Protein AF-A0A1F8N9A3-F1 (afdb_monomer)

Structure (mmCIF, N/CA/C/O backbone):
data_AF-A0A1F8N9A3-F1
#
_entry.id   AF-A0A1F8N9A3-F1
#
loop_
_atom_site.group_PDB
_atom_site.id
_atom_site.type_symbol
_atom_site.label_atom_id
_atom_site.label_alt_id
_atom_site.label_comp_id
_atom_site.label_asym_id
_atom_site.label_entity_id
_atom_site.label_seq_id
_atom_site.pdbx_PDB_ins_code
_atom_site.Cartn_x
_atom_site.Cartn_y
_atom_site.Cartn_z
_atom_site.occupancy
_atom_site.B_iso_or_equiv
_atom_site.auth_seq_id
_atom_site.auth_comp_id
_atom_site.auth_asym_id
_atom_site.auth_atom_id
_atom_site.pdbx_PDB_model_num
ATOM 1 N N . MET A 1 1 ? -10.361 -16.727 -16.157 1.00 38.81 1 MET A N 1
ATOM 2 C CA . MET A 1 1 ? -10.979 -16.848 -14.820 1.00 38.81 1 MET A CA 1
ATOM 3 C C . MET A 1 1 ? -11.728 -15.559 -14.524 1.00 38.81 1 MET A C 1
ATOM 5 O O . MET A 1 1 ? -11.133 -14.505 -14.746 1.00 38.81 1 MET A O 1
ATOM 9 N N . PRO A 1 2 ? -12.999 -15.591 -14.090 1.00 47.75 2 PRO A N 1
ATOM 10 C CA . PRO A 1 2 ? -13.640 -14.402 -13.538 1.00 47.75 2 PRO A CA 1
ATOM 11 C C . PRO A 1 2 ? -12.800 -13.942 -12.344 1.00 47.75 2 PRO A C 1
ATOM 13 O O . PRO A 1 2 ? -12.408 -14.774 -11.529 1.00 47.75 2 PRO A O 1
ATOM 16 N N . ARG A 1 3 ? -12.477 -12.648 -12.254 1.00 58.22 3 ARG A N 1
ATOM 17 C CA . ARG A 1 3 ? -11.903 -12.106 -11.019 1.00 58.22 3 ARG A CA 1
ATOM 18 C C . ARG A 1 3 ? -12.956 -12.314 -9.937 1.00 58.22 3 ARG A C 1
ATOM 20 O O . ARG A 1 3 ? -14.047 -11.753 -10.055 1.00 58.22 3 ARG A O 1
ATOM 27 N N . GLU A 1 4 ? -12.665 -13.145 -8.937 1.00 64.88 4 GLU A N 1
ATOM 28 C CA . GLU A 1 4 ? -13.441 -13.130 -7.699 1.00 64.88 4 GLU A CA 1
ATOM 29 C C . GLU A 1 4 ? -13.569 -11.672 -7.259 1.00 64.88 4 GLU A C 1
ATOM 31 O O . GLU A 1 4 ? -12.598 -10.909 -7.297 1.00 64.88 4 GLU A O 1
ATOM 36 N N . LYS A 1 5 ? -14.796 -11.249 -6.948 1.00 75.00 5 LYS A N 1
ATOM 37 C CA . LYS A 1 5 ? -15.038 -9.879 -6.507 1.00 75.00 5 LYS A CA 1
ATOM 38 C C . LYS A 1 5 ? -14.288 -9.686 -5.197 1.00 75.00 5 LYS A C 1
ATOM 40 O O . LYS A 1 5 ? -14.653 -10.277 -4.186 1.00 75.00 5 LYS A O 1
ATOM 45 N N . PHE A 1 6 ? -13.246 -8.865 -5.233 1.00 79.12 6 PHE A N 1
ATOM 46 C CA . PHE A 1 6 ? -12.525 -8.475 -4.035 1.00 79.12 6 PHE A CA 1
ATOM 47 C C . PHE A 1 6 ? -13.498 -7.779 -3.062 1.00 79.12 6 PHE A C 1
ATOM 49 O O . PHE A 1 6 ? -14.225 -6.872 -3.488 1.00 79.12 6 PHE A O 1
ATOM 56 N N . PRO A 1 7 ? -13.555 -8.188 -1.782 1.00 83.44 7 PRO A N 1
ATOM 57 C CA . PRO A 1 7 ? -14.509 -7.649 -0.819 1.00 83.44 7 PRO A CA 1
ATOM 58 C C . PRO A 1 7 ? -14.044 -6.271 -0.334 1.00 83.44 7 PRO A C 1
ATOM 60 O O . PRO A 1 7 ? -13.443 -6.127 0.729 1.00 83.44 7 PRO A O 1
ATOM 63 N N . ALA A 1 8 ? -14.294 -5.235 -1.137 1.00 84.12 8 ALA A N 1
ATOM 64 C CA . ALA A 1 8 ? -13.850 -3.864 -0.869 1.00 84.12 8 ALA A CA 1
ATOM 65 C C . ALA A 1 8 ? -14.357 -3.304 0.476 1.00 84.12 8 ALA A C 1
ATOM 67 O O . ALA A 1 8 ? -13.765 -2.386 1.037 1.00 84.12 8 ALA A O 1
ATOM 68 N N . ASP A 1 9 ? -15.419 -3.877 1.040 1.00 87.31 9 ASP A N 1
ATOM 69 C CA . ASP A 1 9 ? -15.954 -3.514 2.349 1.00 87.31 9 ASP A CA 1
ATOM 70 C C . ASP A 1 9 ? -15.067 -3.963 3.527 1.00 87.31 9 ASP A C 1
ATOM 72 O O . ASP A 1 9 ? -15.273 -3.500 4.650 1.00 87.31 9 ASP A O 1
ATOM 76 N N . THR A 1 10 ? -14.054 -4.797 3.265 1.00 89.56 10 THR A N 1
ATOM 77 C CA . THR A 1 10 ? -12.975 -5.160 4.206 1.00 89.56 10 THR A CA 1
ATOM 78 C C . THR A 1 10 ? -11.798 -4.180 4.193 1.00 89.56 10 THR A C 1
ATOM 80 O O . THR A 1 10 ? -10.947 -4.230 5.081 1.00 89.56 10 THR A O 1
ATOM 83 N N . LEU A 1 11 ? -11.740 -3.259 3.220 1.00 90.31 11 LEU A N 1
ATOM 84 C CA . LEU A 1 11 ? -10.662 -2.270 3.123 1.00 90.31 11 LEU A CA 1
ATOM 85 C C . LEU A 1 11 ? -10.651 -1.224 4.235 1.00 90.31 11 LEU A C 1
ATOM 87 O O . LEU A 1 11 ? -9.552 -0.831 4.614 1.00 90.31 11 LEU A O 1
ATOM 91 N N . PRO A 1 12 ? -11.784 -0.729 4.771 1.00 95.19 12 PRO A N 1
ATOM 92 C CA . PRO A 1 12 ? -11.736 0.259 5.839 1.00 95.19 12 PRO A CA 1
ATOM 93 C C . PRO A 1 12 ? -10.863 -0.220 7.013 1.00 95.19 12 PRO A C 1
ATOM 95 O O . PRO A 1 12 ? -10.932 -1.390 7.393 1.00 95.19 12 PRO A O 1
ATOM 98 N N . PRO A 1 13 ? -10.093 0.665 7.670 1.00 95.56 13 PRO A N 1
ATOM 99 C CA . PRO A 1 13 ? -9.094 0.270 8.669 1.00 95.56 13 PRO A CA 1
ATOM 100 C C . PRO A 1 13 ? -9.684 -0.430 9.902 1.00 95.56 13 PRO A C 1
ATOM 102 O O . PRO A 1 13 ? -8.960 -1.078 10.644 1.00 95.56 13 PRO A O 1
ATOM 105 N N . GLY A 1 14 ? -10.990 -0.304 10.150 1.00 95.62 14 GLY A N 1
ATOM 106 C CA . GLY A 1 14 ? -11.692 -1.026 11.217 1.00 95.62 14 GLY A CA 1
ATOM 107 C C . GLY A 1 14 ? -12.243 -2.398 10.813 1.00 95.62 14 GLY A C 1
ATOM 108 O O . GLY A 1 14 ? -12.781 -3.087 11.669 1.00 95.62 14 GLY A O 1
ATOM 109 N N . ARG A 1 15 ? -12.147 -2.775 9.533 1.00 95.56 15 ARG A N 1
ATOM 110 C CA . ARG A 1 15 ? -12.749 -3.986 8.943 1.00 95.56 15 ARG A CA 1
ATOM 111 C C . ARG A 1 15 ? -11.724 -4.913 8.288 1.00 95.56 15 ARG A C 1
ATOM 113 O O . ARG A 1 15 ? -12.091 -5.875 7.626 1.00 95.56 15 ARG A O 1
ATOM 120 N N . THR A 1 16 ? -10.437 -4.620 8.468 1.00 95.00 16 THR A N 1
ATOM 121 C CA . THR A 1 16 ? -9.376 -5.526 8.024 1.00 95.00 16 THR A CA 1
ATOM 122 C C . THR A 1 16 ? -9.287 -6.733 8.965 1.00 95.00 16 THR A C 1
ATOM 124 O O . THR A 1 16 ? -9.559 -6.581 10.160 1.00 95.00 16 THR A O 1
ATOM 127 N N . PRO A 1 17 ? -8.796 -7.898 8.501 1.00 94.19 17 PRO A N 1
ATOM 128 C CA . PRO A 1 17 ? -8.609 -9.067 9.367 1.00 94.19 17 PRO A CA 1
ATOM 129 C C . PRO A 1 17 ? -7.754 -8.781 10.613 1.00 94.19 17 PRO A C 1
ATOM 131 O O . PRO A 1 17 ? -7.998 -9.320 11.691 1.00 94.19 17 PRO A O 1
ATOM 134 N N . LEU A 1 18 ? -6.763 -7.888 10.496 1.00 95.56 18 LEU A N 1
ATOM 135 C CA . LEU A 1 18 ? -5.951 -7.465 11.637 1.00 95.56 18 LEU A CA 1
ATOM 136 C C . LEU A 1 18 ? -6.765 -6.636 12.641 1.00 95.56 18 LEU A C 1
ATOM 138 O O . LEU A 1 18 ? -6.654 -6.856 13.843 1.00 95.56 18 LEU A O 1
ATOM 142 N N . ALA A 1 19 ? -7.577 -5.689 12.169 1.00 96.56 19 ALA A N 1
ATOM 143 C CA . ALA A 1 19 ? -8.432 -4.872 13.027 1.00 96.56 19 ALA A CA 1
ATOM 144 C C . ALA A 1 19 ? -9.467 -5.720 13.779 1.00 96.56 19 ALA A C 1
ATOM 146 O O . ALA A 1 19 ? -9.652 -5.535 14.984 1.00 96.56 19 ALA A O 1
ATOM 147 N N . GLU A 1 20 ? -10.078 -6.683 13.087 1.00 96.06 20 GLU A N 1
ATOM 148 C CA . GLU A 1 20 ? -11.003 -7.654 13.676 1.00 96.06 20 GLU A CA 1
ATOM 149 C C . GLU A 1 20 ? -10.313 -8.487 14.759 1.00 96.06 20 GLU A C 1
ATOM 151 O O . GLU A 1 20 ? -10.819 -8.588 15.877 1.00 96.06 20 GLU A O 1
ATOM 156 N N . ALA A 1 21 ? -9.111 -9.004 14.481 1.00 95.88 21 ALA A N 1
ATOM 157 C CA . ALA A 1 21 ? -8.333 -9.762 15.455 1.00 95.88 21 ALA A CA 1
ATOM 158 C C . ALA A 1 21 ? -7.954 -8.922 16.688 1.00 95.88 21 ALA A C 1
ATOM 160 O O . ALA A 1 21 ? -8.054 -9.403 17.818 1.00 95.88 21 ALA A O 1
ATOM 161 N N . LEU A 1 22 ? -7.551 -7.659 16.506 1.00 95.75 22 LEU A N 1
ATOM 162 C CA . LEU A 1 22 ? -7.261 -6.750 17.621 1.00 95.75 22 LEU A CA 1
ATOM 163 C C . LEU A 1 22 ? -8.513 -6.503 18.475 1.00 95.75 22 LEU A C 1
ATOM 165 O O . LEU A 1 22 ? -8.448 -6.614 19.701 1.00 95.75 22 LEU A O 1
ATOM 169 N N . GLY A 1 23 ? -9.655 -6.238 17.835 1.00 94.88 23 GLY A N 1
ATOM 170 C CA . GLY A 1 23 ? -10.940 -6.042 18.506 1.00 94.88 23 GLY A CA 1
ATOM 171 C C . GLY A 1 23 ? -11.393 -7.274 19.292 1.00 94.88 23 GLY A C 1
ATOM 172 O O . GLY A 1 23 ? -11.747 -7.151 20.465 1.00 94.88 23 GLY A O 1
ATOM 173 N N . ALA A 1 24 ? -11.290 -8.465 18.697 1.00 96.19 24 ALA A N 1
ATOM 174 C CA . ALA A 1 24 ? -11.625 -9.737 19.342 1.00 96.19 24 ALA A CA 1
ATOM 175 C C . ALA A 1 24 ? -10.777 -10.023 20.596 1.00 96.19 24 ALA A C 1
ATOM 177 O O . ALA A 1 24 ? -11.224 -10.726 21.499 1.00 96.19 24 ALA A O 1
ATOM 178 N N . ASN A 1 25 ? -9.575 -9.444 20.682 1.00 94.81 25 ASN A N 1
ATOM 179 C CA . ASN A 1 25 ? -8.679 -9.559 21.835 1.00 94.81 25 ASN A CA 1
ATOM 180 C C . ASN A 1 25 ? -8.769 -8.359 22.801 1.00 94.81 25 ASN A C 1
ATOM 182 O O . ASN A 1 25 ? -7.920 -8.206 23.680 1.00 94.81 25 ASN A O 1
ATOM 186 N N . GLY A 1 26 ? -9.767 -7.482 22.643 1.00 94.62 26 GLY A N 1
ATOM 187 C CA . GLY A 1 26 ? -9.954 -6.309 23.502 1.00 94.62 26 GLY A CA 1
ATOM 188 C C . GLY A 1 26 ? -8.853 -5.251 23.363 1.00 94.62 26 GLY A C 1
ATOM 189 O O . GLY A 1 26 ? -8.666 -4.425 24.258 1.00 94.62 26 GLY A O 1
ATOM 190 N N . LEU A 1 27 ? -8.099 -5.267 22.260 1.00 95.50 27 LEU A N 1
ATOM 191 C CA . LEU A 1 27 ? -6.999 -4.341 22.014 1.00 95.50 27 LEU A CA 1
ATOM 192 C C . LEU A 1 27 ? -7.505 -3.112 21.258 1.00 95.50 27 LEU A C 1
ATOM 194 O O . LEU A 1 27 ? -7.812 -3.165 20.069 1.00 95.50 27 LEU A O 1
ATOM 198 N N . ALA A 1 28 ? -7.522 -1.963 21.933 1.00 95.38 28 ALA A N 1
ATOM 199 C CA . ALA A 1 28 ? -7.756 -0.686 21.268 1.00 95.38 28 ALA A CA 1
ATOM 200 C C . ALA A 1 28 ? -6.569 -0.327 20.359 1.00 95.38 28 ALA A C 1
ATOM 202 O O . ALA A 1 28 ? -5.408 -0.504 20.739 1.00 95.38 28 ALA A O 1
ATOM 203 N N . PHE A 1 29 ? -6.834 0.251 19.188 1.00 96.88 29 PHE A N 1
ATOM 204 C CA . PHE A 1 29 ? -5.789 0.636 18.241 1.00 96.88 29 PHE A CA 1
ATOM 205 C C . PHE A 1 29 ? -6.031 2.010 17.608 1.00 96.88 29 PHE A C 1
ATOM 207 O O . PHE A 1 29 ? -7.116 2.583 17.678 1.00 96.88 29 PHE A O 1
ATOM 214 N N . ARG A 1 30 ? -4.971 2.563 17.010 1.00 97.56 30 ARG A N 1
ATOM 215 C CA . ARG A 1 30 ? -5.025 3.702 16.082 1.00 97.56 30 ARG A CA 1
ATOM 216 C C . ARG A 1 30 ? -4.372 3.309 14.766 1.00 97.56 30 ARG A C 1
ATOM 218 O O . ARG A 1 30 ? -3.467 2.473 14.775 1.00 97.56 30 ARG A O 1
ATOM 225 N N . THR A 1 31 ? -4.788 3.948 13.680 1.00 98.19 31 THR A N 1
ATOM 226 C CA . THR A 1 31 ? -4.254 3.701 12.340 1.00 98.19 31 THR A CA 1
ATOM 227 C C . THR A 1 31 ? -3.716 4.969 11.694 1.00 98.19 31 THR A C 1
ATOM 229 O O . THR A 1 31 ? -4.195 6.071 11.963 1.00 98.19 31 THR A O 1
ATOM 232 N N . TRP A 1 32 ? -2.741 4.793 10.807 1.00 98.38 32 TRP A N 1
ATOM 233 C CA . TRP A 1 32 ? -2.341 5.796 9.824 1.00 98.38 32 TRP A CA 1
ATOM 234 C C . TRP A 1 32 ? -2.505 5.199 8.437 1.00 98.38 32 TRP A C 1
ATOM 236 O O . TRP A 1 32 ? -2.039 4.085 8.193 1.00 98.38 32 TRP A O 1
ATOM 246 N N . ASP A 1 33 ? -3.159 5.943 7.551 1.00 98.06 33 ASP A N 1
ATOM 247 C CA . ASP A 1 33 ? -3.277 5.583 6.144 1.00 98.06 33 ASP A CA 1
ATOM 248 C C . ASP A 1 33 ? -1.981 5.945 5.410 1.00 98.06 33 ASP A C 1
ATOM 250 O O . ASP A 1 33 ? -1.510 7.085 5.448 1.00 98.06 33 ASP A O 1
ATOM 254 N N . LEU A 1 34 ? -1.371 4.940 4.793 1.00 98.25 34 LEU A N 1
ATOM 255 C CA . LEU A 1 34 ? -0.147 5.038 4.009 1.00 98.25 34 LEU A CA 1
ATOM 256 C C . LEU A 1 34 ? -0.391 4.686 2.538 1.00 98.25 34 LEU A C 1
ATOM 258 O O . LEU A 1 34 ? 0.575 4.612 1.785 1.00 98.25 34 LEU A O 1
ATOM 262 N N . THR A 1 35 ? -1.644 4.506 2.113 1.00 97.75 35 THR A N 1
ATOM 263 C CA . THR A 1 35 ? -2.016 4.054 0.763 1.00 97.75 35 THR A CA 1
ATOM 264 C C . THR A 1 35 ? -1.427 4.958 -0.315 1.00 97.75 35 THR A C 1
ATOM 266 O O . THR A 1 35 ? -0.772 4.475 -1.234 1.00 97.75 35 THR A O 1
ATOM 269 N N . THR A 1 36 ? -1.535 6.282 -0.157 1.00 98.12 36 THR A N 1
ATOM 270 C CA . THR A 1 36 ? -0.921 7.238 -1.093 1.00 98.12 36 THR A CA 1
ATOM 271 C C . THR A 1 36 ? 0.601 7.104 -1.146 1.00 98.12 36 THR A C 1
ATOM 273 O O . THR A 1 36 ? 1.191 7.200 -2.216 1.00 98.12 36 THR A O 1
A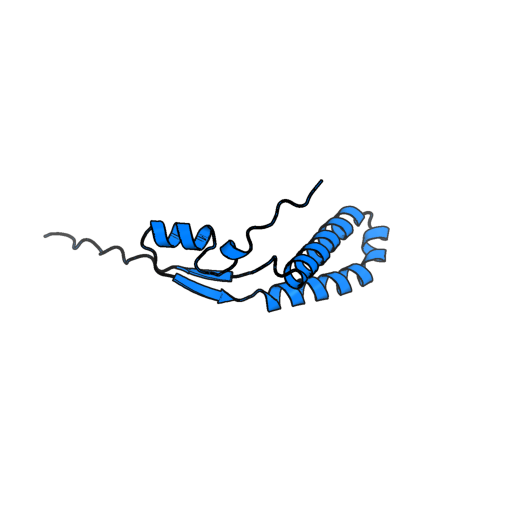TOM 276 N N . ARG A 1 37 ? 1.266 6.871 -0.006 1.00 98.25 37 ARG A N 1
ATOM 277 C CA . ARG A 1 37 ? 2.731 6.707 0.024 1.00 98.25 37 ARG A CA 1
ATOM 278 C C . ARG A 1 37 ? 3.162 5.405 -0.644 1.00 98.25 37 ARG A C 1
ATOM 280 O O . ARG A 1 37 ? 4.169 5.400 -1.343 1.00 98.25 37 ARG A O 1
ATOM 287 N N . ASP A 1 38 ? 2.397 4.337 -0.449 1.00 97.88 38 ASP A N 1
ATOM 288 C CA . ASP A 1 38 ? 2.631 3.035 -1.075 1.00 97.88 38 ASP A CA 1
ATOM 289 C C . ASP A 1 38 ? 2.467 3.123 -2.602 1.00 97.88 38 ASP A C 1
ATOM 291 O O . ASP A 1 38 ? 3.325 2.664 -3.355 1.00 97.88 38 ASP A O 1
ATOM 295 N N . TYR A 1 39 ? 1.436 3.839 -3.064 1.00 98.38 39 TYR A N 1
ATOM 296 C CA . TYR A 1 39 ? 1.232 4.147 -4.479 1.00 98.38 39 TYR A CA 1
ATOM 297 C C . TYR A 1 39 ? 2.400 4.931 -5.086 1.00 98.38 39 TYR A C 1
ATOM 299 O O . TYR A 1 39 ? 2.936 4.544 -6.123 1.00 98.38 39 TYR A O 1
ATOM 307 N N . LEU A 1 40 ? 2.837 6.012 -4.431 1.00 98.44 40 LEU A N 1
ATOM 308 C CA . LEU A 1 40 ? 3.968 6.814 -4.906 1.00 98.44 40 LEU A CA 1
ATOM 309 C C . LEU A 1 40 ? 5.268 6.000 -4.951 1.00 98.44 40 LEU A C 1
ATOM 311 O O . LEU A 1 40 ? 6.053 6.146 -5.887 1.00 98.44 40 LEU A O 1
ATOM 315 N N . LEU A 1 41 ? 5.485 5.112 -3.976 1.00 98.19 41 LEU A N 1
ATOM 316 C CA . LEU A 1 41 ? 6.629 4.203 -3.976 1.00 98.19 41 LEU A CA 1
ATOM 317 C C . LEU A 1 41 ? 6.574 3.222 -5.155 1.00 98.19 41 LEU A C 1
ATOM 319 O O . LEU A 1 41 ? 7.599 2.996 -5.798 1.00 98.19 41 LEU A O 1
ATOM 323 N N . ALA A 1 42 ? 5.401 2.663 -5.461 1.00 98.25 42 ALA A N 1
ATOM 324 C CA . ALA A 1 42 ? 5.209 1.775 -6.606 1.00 98.25 42 ALA A CA 1
ATOM 325 C C . ALA A 1 42 ? 5.465 2.497 -7.940 1.00 98.25 42 ALA A C 1
ATOM 327 O O . ALA A 1 42 ? 6.216 1.992 -8.777 1.00 98.25 42 ALA A O 1
ATOM 328 N N . GLN A 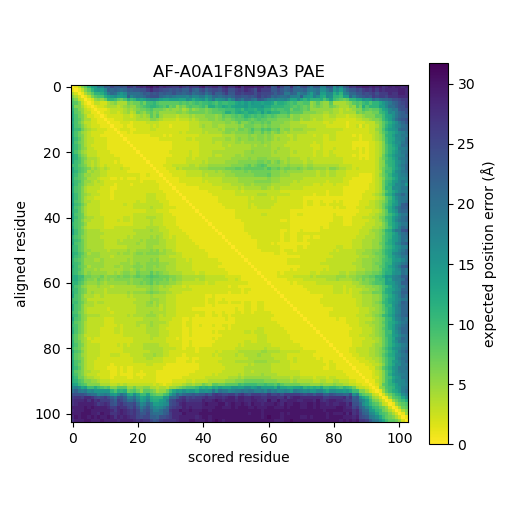1 43 ? 4.946 3.720 -8.096 1.00 98.44 43 GLN A N 1
ATOM 329 C CA . GLN A 1 43 ? 5.208 4.561 -9.269 1.00 98.44 43 GLN A CA 1
ATOM 330 C C . GLN A 1 43 ? 6.706 4.837 -9.437 1.00 98.44 43 GLN A C 1
ATOM 332 O O . GLN A 1 43 ? 7.267 4.595 -10.507 1.00 98.44 43 GLN A O 1
ATOM 337 N N . ARG A 1 44 ? 7.389 5.244 -8.359 1.00 98.38 44 ARG A N 1
ATOM 338 C CA . ARG A 1 44 ? 8.827 5.524 -8.411 1.00 98.38 44 ARG A CA 1
ATOM 339 C C . ARG A 1 44 ? 9.658 4.274 -8.699 1.00 98.38 44 ARG A C 1
ATOM 341 O O . ARG A 1 44 ? 10.640 4.341 -9.434 1.00 98.38 44 ARG A O 1
ATOM 348 N N . ARG A 1 45 ? 9.266 3.123 -8.147 1.00 98.00 45 ARG A N 1
ATOM 349 C CA . ARG A 1 45 ? 9.917 1.836 -8.425 1.00 98.00 45 ARG A CA 1
ATOM 350 C C . ARG A 1 45 ? 9.800 1.469 -9.903 1.00 98.00 45 ARG A C 1
ATOM 352 O O . ARG A 1 45 ? 10.793 1.048 -10.483 1.00 98.00 45 ARG A O 1
ATOM 359 N N . ARG A 1 46 ? 8.625 1.659 -10.511 1.00 97.94 46 ARG A N 1
ATOM 360 C CA . ARG A 1 46 ? 8.400 1.411 -11.942 1.00 97.94 46 ARG A CA 1
ATOM 361 C C . ARG A 1 46 ? 9.347 2.236 -12.816 1.00 97.94 46 ARG A C 1
ATOM 363 O O . ARG A 1 46 ? 9.961 1.679 -13.720 1.00 97.94 46 ARG A O 1
ATOM 370 N N . GLU A 1 47 ? 9.485 3.528 -12.526 1.00 98.12 47 GLU A N 1
ATOM 371 C CA . GLU A 1 47 ? 10.401 4.424 -13.248 1.00 98.12 47 GLU A CA 1
ATOM 372 C C . GLU A 1 47 ? 11.854 3.941 -13.157 1.00 98.12 47 GLU A C 1
ATOM 374 O O . GLU A 1 47 ? 12.502 3.737 -14.180 1.00 98.12 47 GLU A O 1
ATOM 379 N N . ILE A 1 48 ? 12.338 3.690 -11.936 1.00 98.12 48 ILE A N 1
ATOM 380 C CA . ILE A 1 48 ? 13.727 3.273 -11.693 1.00 98.12 48 ILE A CA 1
ATOM 381 C C . ILE A 1 48 ? 14.016 1.910 -12.329 1.00 98.12 48 ILE A C 1
ATOM 383 O O . ILE A 1 48 ? 15.056 1.723 -12.951 1.00 98.12 48 ILE A O 1
ATOM 387 N N . LEU A 1 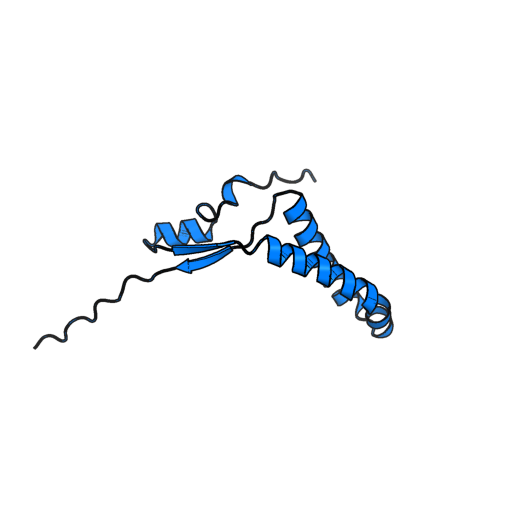49 ? 13.104 0.942 -12.204 1.00 98.12 49 LEU A N 1
ATOM 388 C CA . LEU A 1 49 ? 13.296 -0.375 -12.811 1.00 98.12 49 LEU A CA 1
ATOM 389 C C . LEU A 1 49 ? 13.368 -0.281 -14.334 1.00 98.12 49 LEU A C 1
ATOM 391 O O . LEU A 1 49 ? 14.200 -0.954 -14.933 1.00 98.12 49 LEU A O 1
ATOM 395 N N . ALA A 1 50 ? 12.524 0.543 -14.963 1.00 97.81 50 ALA A N 1
ATOM 396 C CA . ALA A 1 50 ? 12.563 0.738 -16.409 1.00 97.81 50 ALA A CA 1
ATOM 397 C C . ALA A 1 50 ? 13.919 1.295 -16.875 1.00 97.81 50 ALA A C 1
ATOM 399 O O . ALA A 1 50 ? 14.455 0.810 -17.869 1.00 97.81 50 ALA A O 1
ATOM 400 N N . GLU A 1 51 ? 14.491 2.245 -16.130 1.00 98.38 51 GLU A N 1
ATOM 401 C CA . GLU A 1 51 ? 15.827 2.795 -16.388 1.00 98.38 51 GLU A CA 1
ATOM 402 C C . GLU A 1 51 ? 16.936 1.743 -16.217 1.00 98.38 51 GLU A C 1
ATOM 404 O O . GLU A 1 51 ? 17.842 1.651 -17.041 1.00 98.38 51 GLU A O 1
ATOM 409 N N . LEU A 1 52 ? 16.840 0.903 -15.182 1.00 98.12 52 LEU A N 1
ATOM 410 C CA . LEU A 1 52 ? 17.846 -0.115 -14.860 1.00 98.12 52 LEU A CA 1
ATOM 411 C C . LEU A 1 52 ? 17.712 -1.413 -15.667 1.00 98.12 52 LEU A C 1
ATOM 413 O O . LEU A 1 52 ? 18.580 -2.280 -15.560 1.00 98.12 52 LEU A O 1
ATOM 417 N N . LYS A 1 53 ? 16.662 -1.573 -16.484 1.00 98.38 53 LYS A N 1
ATOM 418 C CA . LYS A 1 53 ? 16.414 -2.803 -17.254 1.00 98.38 53 LYS A CA 1
ATOM 419 C C . LYS A 1 53 ? 17.648 -3.297 -18.036 1.00 98.38 53 LYS A C 1
ATOM 421 O O . LYS A 1 53 ? 17.928 -4.490 -17.942 1.00 98.38 53 LYS A O 1
ATOM 426 N N . PRO A 1 54 ? 18.428 -2.444 -18.736 1.00 98.50 54 PRO A N 1
ATOM 427 C CA . PRO A 1 54 ? 19.615 -2.908 -19.457 1.00 98.50 54 PRO A CA 1
ATOM 428 C C . PRO A 1 54 ? 20.687 -3.525 -18.545 1.00 98.50 54 PRO A C 1
ATOM 430 O O . PRO A 1 54 ? 21.378 -4.448 -18.961 1.00 98.50 54 PRO A O 1
ATOM 433 N N . GLN A 1 55 ? 20.818 -3.048 -17.301 1.00 98.38 55 GLN A N 1
ATOM 434 C CA . GLN A 1 55 ? 21.770 -3.603 -16.329 1.00 98.38 55 GLN A CA 1
ATOM 435 C C . GLN A 1 55 ? 21.309 -4.981 -15.844 1.00 98.38 55 GLN A C 1
ATOM 437 O O . GLN A 1 55 ? 22.098 -5.921 -15.830 1.00 98.38 55 GLN A O 1
ATOM 442 N N . PHE A 1 56 ? 20.012 -5.136 -15.548 1.00 98.31 56 PHE A N 1
ATOM 443 C CA . PHE A 1 56 ? 19.440 -6.446 -15.219 1.00 98.31 56 PHE A CA 1
ATOM 444 C C . PHE A 1 56 ? 19.622 -7.460 -16.353 1.00 98.31 56 PHE A C 1
ATOM 446 O O . PHE A 1 56 ? 19.899 -8.628 -16.087 1.00 98.31 56 PHE A O 1
ATOM 453 N N . GLU A 1 57 ? 19.485 -7.029 -17.607 1.00 98.38 57 GLU A N 1
ATOM 454 C CA . GLU A 1 57 ? 19.700 -7.887 -18.773 1.00 98.38 57 GLU A CA 1
ATOM 455 C C . GLU A 1 57 ? 21.174 -8.289 -18.922 1.00 98.38 57 GLU A C 1
ATOM 457 O O . GLU A 1 57 ? 21.470 -9.474 -19.067 1.00 98.38 57 GLU A O 1
ATOM 462 N N . ALA A 1 58 ? 22.100 -7.332 -18.796 1.00 98.56 58 ALA A N 1
ATOM 463 C CA . ALA A 1 58 ? 23.540 -7.581 -18.882 1.00 98.56 58 ALA A CA 1
ATOM 464 C C . ALA A 1 58 ? 24.059 -8.532 -17.788 1.00 98.56 58 ALA A C 1
ATOM 466 O O . ALA A 1 58 ? 24.974 -9.316 -18.034 1.00 98.56 58 ALA A O 1
ATOM 467 N N . GLU A 1 59 ? 23.464 -8.485 -16.595 1.00 98.25 59 GLU A N 1
ATOM 468 C CA . GLU A 1 59 ? 23.834 -9.336 -15.459 1.00 98.25 59 GLU A CA 1
ATOM 469 C C . GLU A 1 59 ? 23.065 -10.670 -15.414 1.00 98.25 59 GLU A C 1
ATOM 471 O O . GLU A 1 59 ? 23.305 -11.495 -14.533 1.00 98.25 59 GLU A O 1
ATOM 476 N N . GLY A 1 60 ? 22.132 -10.913 -16.345 1.00 98.12 60 GLY A N 1
ATOM 477 C CA . GLY A 1 60 ? 21.300 -12.123 -16.340 1.00 98.12 60 GLY A CA 1
ATOM 478 C C . GLY A 1 60 ? 20.297 -12.180 -15.176 1.00 98.12 60 GLY A C 1
ATOM 479 O O . GLY A 1 60 ? 19.860 -13.258 -14.776 1.00 98.12 60 GLY A O 1
ATOM 480 N N . LEU A 1 61 ? 19.911 -11.025 -14.628 1.00 98.44 61 LEU A N 1
ATOM 481 C CA . LEU A 1 61 ? 19.046 -10.861 -13.454 1.00 98.44 61 LEU A CA 1
ATOM 482 C C . LEU A 1 61 ? 17.600 -10.479 -13.815 1.00 98.44 61 LEU A C 1
ATOM 484 O O . LEU A 1 61 ? 16.876 -9.897 -13.003 1.00 98.44 61 LEU A O 1
ATOM 488 N N . MET A 1 62 ? 17.146 -10.815 -15.025 1.00 98.44 62 MET A N 1
ATOM 489 C CA . MET A 1 62 ? 15.814 -10.433 -15.512 1.00 98.44 62 MET A CA 1
ATOM 490 C C . MET A 1 62 ? 14.665 -10.941 -14.636 1.00 98.44 62 MET A C 1
ATOM 492 O O . MET A 1 62 ? 13.661 -10.248 -14.506 1.00 98.44 62 MET A O 1
ATOM 496 N N . PHE A 1 63 ? 14.835 -12.069 -13.943 1.00 98.12 63 PHE A N 1
ATOM 497 C CA . PHE A 1 63 ? 13.835 -12.559 -12.991 1.00 98.12 63 PHE A CA 1
ATOM 498 C C . PHE A 1 63 ? 13.585 -11.570 -11.834 1.00 98.12 63 PHE A C 1
ATOM 500 O O . PHE A 1 63 ? 12.447 -11.413 -11.400 1.00 98.12 63 PHE A O 1
ATOM 507 N N . ILE A 1 64 ? 14.619 -10.859 -11.355 1.00 97.88 64 ILE A N 1
ATOM 508 C CA . ILE A 1 64 ? 14.475 -9.829 -10.311 1.00 97.88 64 ILE A CA 1
ATOM 509 C C . ILE A 1 64 ? 13.721 -8.630 -10.876 1.00 97.88 64 ILE A C 1
ATOM 511 O O . ILE A 1 64 ? 12.822 -8.103 -10.220 1.00 97.88 64 ILE A O 1
ATOM 515 N N . TYR A 1 65 ? 14.084 -8.2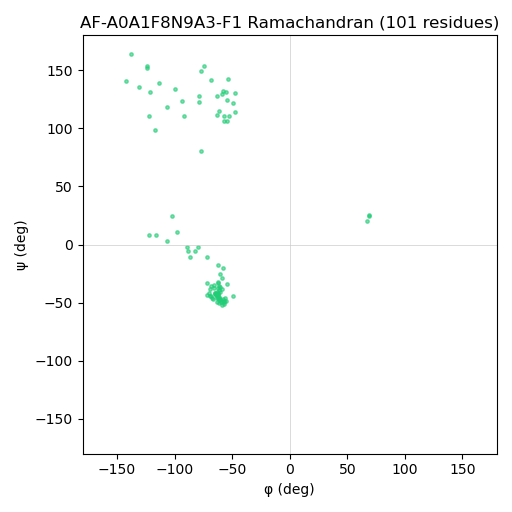02 -12.087 1.00 98.44 65 TYR A N 1
ATOM 516 C CA . TYR A 1 65 ? 13.403 -7.108 -12.772 1.00 98.44 65 TYR A CA 1
ATOM 517 C C . TYR A 1 65 ? 11.909 -7.404 -12.938 1.00 98.44 65 TYR A C 1
ATOM 519 O O . TYR A 1 65 ? 11.080 -6.580 -12.554 1.00 98.44 65 TYR A O 1
ATOM 527 N N . GLU A 1 66 ? 11.568 -8.576 -13.473 1.00 98.38 66 GLU A N 1
ATOM 528 C CA . GLU A 1 66 ? 10.188 -8.981 -13.750 1.00 98.38 66 GLU A CA 1
ATOM 529 C C . GLU A 1 66 ? 9.352 -9.043 -12.474 1.00 98.38 66 GLU A C 1
ATOM 531 O O . GLU A 1 66 ? 8.265 -8.470 -12.427 1.00 98.38 66 GLU A O 1
ATOM 536 N N . ASP A 1 67 ? 9.888 -9.654 -11.419 1.00 98.25 67 ASP A N 1
ATOM 537 C CA . ASP A 1 67 ? 9.224 -9.782 -10.123 1.00 98.25 67 ASP A CA 1
ATOM 538 C C . ASP A 1 67 ? 8.979 -8.400 -9.480 1.00 98.25 67 ASP A C 1
ATOM 540 O O . ASP A 1 67 ? 7.863 -8.060 -9.078 1.00 98.25 67 ASP A O 1
ATOM 544 N N . ARG A 1 68 ? 9.986 -7.513 -9.483 1.00 97.88 68 ARG A N 1
ATOM 545 C CA . ARG A 1 68 ? 9.843 -6.156 -8.918 1.00 97.88 68 ARG A CA 1
ATOM 546 C C . ARG A 1 68 ? 8.971 -5.231 -9.760 1.00 97.88 68 ARG A C 1
ATOM 548 O O . A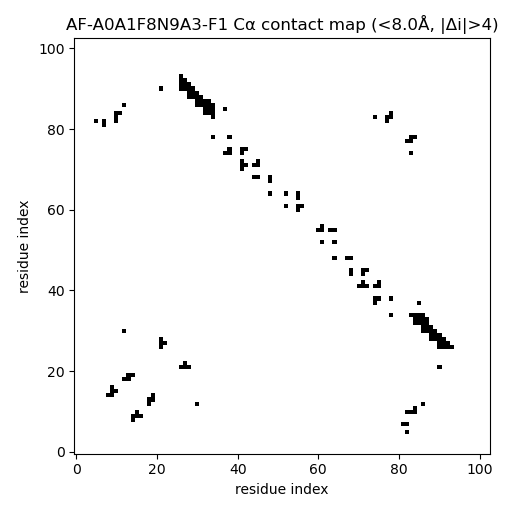RG A 1 68 ? 8.291 -4.368 -9.195 1.00 97.88 68 ARG A O 1
ATOM 555 N N . MET A 1 69 ? 8.990 -5.381 -11.082 1.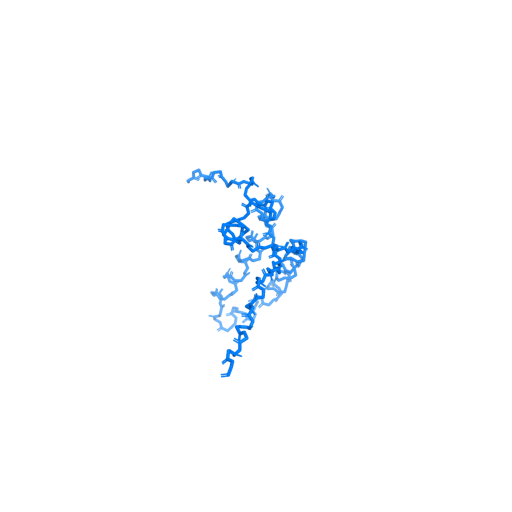00 98.38 69 MET A N 1
ATOM 556 C CA . MET A 1 69 ? 8.114 -4.638 -11.984 1.00 98.38 69 MET A CA 1
ATOM 557 C C . MET A 1 69 ? 6.668 -5.112 -11.822 1.00 98.38 69 MET A C 1
ATOM 559 O O . MET A 1 69 ? 5.761 -4.284 -11.741 1.00 98.38 69 MET A O 1
ATOM 563 N N . GLY A 1 70 ? 6.463 -6.426 -11.698 1.00 98.06 70 GLY A N 1
ATOM 564 C CA . GLY A 1 70 ? 5.177 -7.041 -11.386 1.00 98.06 70 GLY A CA 1
ATOM 565 C C . GLY A 1 70 ? 4.579 -6.491 -10.093 1.00 98.06 70 GLY A C 1
ATOM 566 O O . GLY A 1 70 ? 3.439 -6.028 -10.108 1.00 98.06 70 GLY A O 1
ATOM 567 N N . ASP A 1 71 ? 5.366 -6.430 -9.014 1.00 97.25 71 ASP A N 1
ATOM 568 C CA . ASP A 1 71 ? 4.944 -5.817 -7.747 1.00 97.25 71 ASP A CA 1
ATOM 569 C C . ASP A 1 71 ? 4.520 -4.354 -7.920 1.00 97.25 71 ASP A C 1
ATOM 571 O O . ASP A 1 71 ? 3.468 -3.941 -7.429 1.00 97.25 71 ASP A O 1
ATOM 575 N N . ALA A 1 72 ? 5.345 -3.551 -8.604 1.00 98.06 72 ALA A N 1
ATOM 576 C CA . ALA A 1 72 ? 5.075 -2.130 -8.805 1.00 98.06 72 ALA A CA 1
ATOM 577 C C . ALA A 1 72 ? 3.766 -1.919 -9.581 1.00 98.06 72 ALA A C 1
ATOM 579 O O . ALA A 1 72 ? 2.909 -1.145 -9.159 1.00 98.06 72 ALA A O 1
ATOM 580 N N . LEU A 1 73 ? 3.583 -2.653 -10.681 1.00 98.19 73 LEU A N 1
ATOM 581 C CA . LEU A 1 73 ? 2.368 -2.591 -11.490 1.00 98.19 73 LEU A CA 1
ATOM 582 C C . LEU A 1 73 ? 1.142 -3.088 -10.718 1.00 98.19 73 LEU A C 1
ATOM 584 O O . LEU A 1 73 ? 0.079 -2.474 -10.805 1.00 98.19 73 LEU A O 1
ATOM 588 N N . GLY A 1 74 ? 1.290 -4.171 -9.952 1.00 96.94 74 GLY A N 1
ATOM 589 C CA . GLY A 1 74 ? 0.226 -4.742 -9.134 1.00 96.94 74 GLY A CA 1
ATOM 590 C C . GLY A 1 74 ? -0.277 -3.763 -8.077 1.00 96.94 74 GLY A C 1
ATOM 591 O O . GLY A 1 74 ? -1.479 -3.509 -8.008 1.00 96.94 74 GLY A O 1
ATOM 592 N N . VAL A 1 75 ? 0.634 -3.157 -7.308 1.00 97.31 75 VAL A N 1
ATOM 593 C CA . VAL A 1 75 ? 0.283 -2.162 -6.281 1.00 97.31 75 VAL A CA 1
ATOM 594 C C . VAL A 1 75 ? -0.358 -0.927 -6.909 1.00 97.31 75 VAL A C 1
ATOM 596 O O . VAL A 1 75 ? -1.427 -0.513 -6.462 1.00 97.31 75 VAL A O 1
ATOM 599 N N . SER A 1 76 ? 0.245 -0.352 -7.957 1.00 97.50 76 SER A N 1
ATOM 600 C CA . SER A 1 76 ? -0.300 0.841 -8.617 1.00 97.50 76 SER A CA 1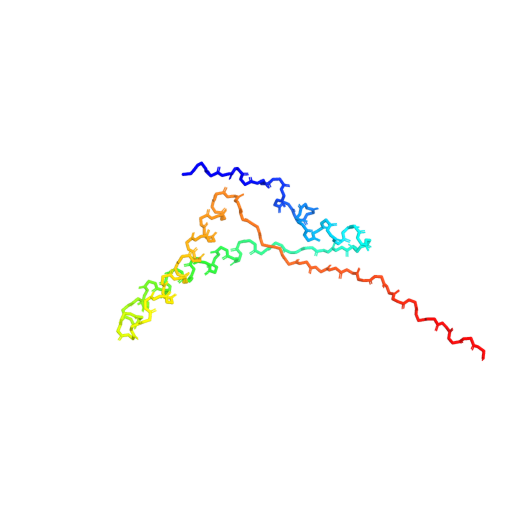
ATOM 601 C C . SER A 1 76 ? -1.723 0.609 -9.114 1.00 97.50 76 SER A C 1
ATOM 603 O O . SER A 1 76 ? -2.629 1.368 -8.772 1.00 97.50 76 SER A O 1
ATOM 605 N N . ARG A 1 77 ? -1.936 -0.495 -9.835 1.00 97.12 77 ARG A N 1
ATOM 606 C CA . ARG A 1 77 ? -3.244 -0.856 -10.375 1.00 97.12 77 ARG A CA 1
ATOM 607 C C . ARG A 1 77 ? -4.274 -1.110 -9.278 1.00 97.12 77 ARG A C 1
ATOM 609 O O . ARG A 1 77 ? -5.409 -0.666 -9.399 1.00 97.12 77 ARG A O 1
ATOM 616 N N . ALA A 1 78 ? -3.902 -1.823 -8.217 1.00 95.00 78 ALA A N 1
ATOM 617 C CA . ALA A 1 78 ? -4.831 -2.125 -7.134 1.00 95.00 78 ALA A CA 1
ATOM 618 C C . ALA A 1 78 ? -5.263 -0.853 -6.384 1.00 95.00 78 ALA A C 1
ATOM 620 O O . ALA A 1 78 ? -6.423 -0.747 -5.995 1.00 95.00 78 ALA A O 1
ATOM 621 N N . VAL A 1 79 ? -4.377 0.137 -6.230 1.00 95.56 79 VAL A N 1
ATOM 622 C CA . VAL A 1 79 ? -4.748 1.451 -5.676 1.00 95.56 79 VAL A CA 1
ATOM 623 C C . VAL A 1 79 ? -5.688 2.205 -6.618 1.00 95.56 79 VAL A C 1
ATOM 625 O O . VAL A 1 79 ? -6.713 2.709 -6.167 1.00 95.56 79 VAL A O 1
ATOM 628 N N . GLU A 1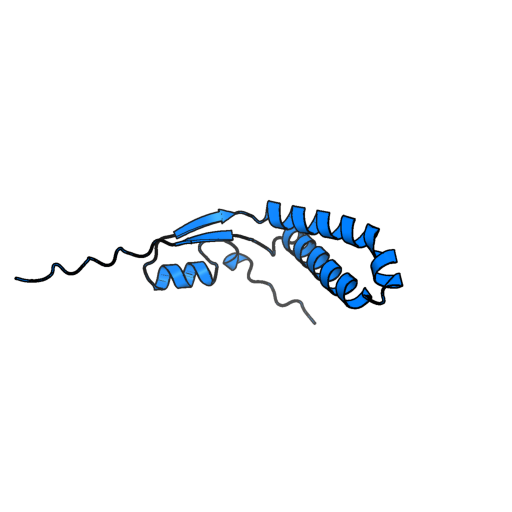 80 ? -5.372 2.262 -7.914 1.00 95.75 80 GLU A N 1
ATOM 629 C CA . GLU A 1 80 ? -6.195 2.935 -8.933 1.00 95.75 80 GLU A CA 1
ATOM 630 C C . GLU A 1 80 ? -7.601 2.321 -9.052 1.00 95.75 80 GLU A C 1
ATOM 632 O O . GLU A 1 80 ? -8.582 3.041 -9.224 1.00 95.75 80 GLU A O 1
ATOM 637 N N . GLU A 1 81 ? -7.714 0.997 -8.912 1.00 94.25 81 GLU A N 1
ATOM 638 C CA . GLU A 1 81 ? -8.987 0.264 -8.926 1.00 94.25 81 GLU A CA 1
ATOM 639 C C . GLU A 1 81 ? -9.739 0.334 -7.575 1.00 94.25 81 GLU A C 1
ATOM 641 O O . GLU A 1 81 ? -10.840 -0.203 -7.460 1.00 94.25 81 GLU A O 1
ATOM 646 N N . GLY A 1 82 ? -9.179 0.983 -6.544 1.00 92.69 82 GLY A N 1
ATOM 647 C CA . GLY A 1 82 ? -9.790 1.062 -5.210 1.00 92.69 82 GLY A CA 1
ATOM 648 C C . GLY A 1 82 ? -9.817 -0.276 -4.461 1.00 92.69 82 GLY A C 1
ATOM 649 O O . GLY A 1 82 ? -10.677 -0.493 -3.611 1.00 92.69 82 GLY A O 1
ATOM 650 N N . LEU A 1 83 ? -8.893 -1.182 -4.790 1.00 93.75 83 LEU A N 1
ATOM 651 C CA . LEU A 1 83 ? -8.773 -2.543 -4.253 1.00 93.75 83 LEU A CA 1
ATOM 652 C C . LEU A 1 83 ? -7.594 -2.704 -3.281 1.00 93.75 83 LEU A C 1
ATOM 654 O O . LEU A 1 83 ? -7.324 -3.806 -2.810 1.00 93.75 83 LEU A O 1
ATOM 658 N N . HIS A 1 84 ? -6.875 -1.620 -2.982 1.00 94.81 84 HIS A N 1
ATOM 659 C CA . HIS A 1 84 ? -5.713 -1.625 -2.096 1.00 94.81 84 HIS A CA 1
ATOM 660 C C . HIS A 1 84 ? -5.809 -0.525 -1.053 1.00 94.81 84 HIS A C 1
ATOM 662 O O . HIS A 1 84 ? -6.098 0.627 -1.371 1.00 94.81 84 HIS A O 1
ATOM 668 N N . ALA A 1 85 ? -5.484 -0.879 0.185 1.00 96.12 85 ALA A N 1
ATOM 669 C CA . ALA A 1 85 ? -5.260 0.070 1.258 1.00 96.12 85 ALA A CA 1
ATOM 670 C C . ALA A 1 85 ? -4.101 -0.408 2.136 1.00 96.12 85 ALA A C 1
ATOM 672 O O . ALA A 1 85 ? -3.961 -1.599 2.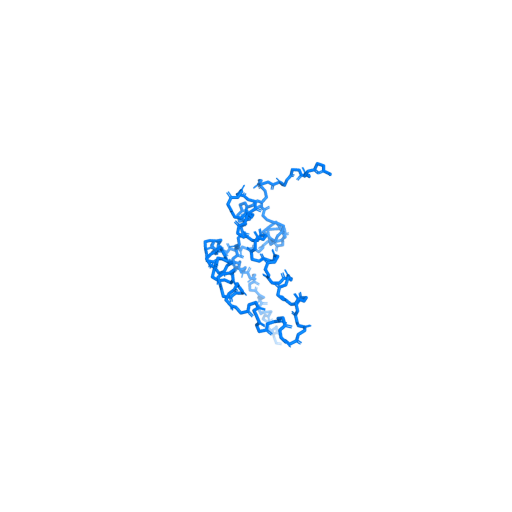425 1.00 96.12 85 ALA A O 1
ATOM 673 N N . ARG A 1 86 ? -3.263 0.527 2.586 1.00 96.81 86 ARG A N 1
ATOM 674 C CA . ARG A 1 86 ? -2.095 0.244 3.425 1.00 96.81 86 ARG A CA 1
ATOM 675 C C . ARG A 1 86 ? -2.205 1.016 4.728 1.00 96.81 86 ARG A C 1
ATOM 677 O O . ARG A 1 86 ? -2.018 2.228 4.749 1.00 96.81 86 ARG A O 1
ATOM 684 N N . TYR A 1 87 ? -2.423 0.306 5.830 1.00 97.81 87 TYR A N 1
ATOM 685 C CA . TYR A 1 87 ? -2.503 0.912 7.159 1.00 97.81 87 TYR A CA 1
ATOM 686 C C . TYR A 1 87 ? -1.353 0.475 8.057 1.00 97.81 87 TYR A C 1
ATOM 688 O O . TYR A 1 87 ? -0.997 -0.702 8.115 1.00 97.81 87 TYR A O 1
ATOM 696 N N . LEU A 1 88 ? -0.814 1.426 8.817 1.00 98.00 88 LEU A N 1
ATOM 697 C CA . LEU A 1 88 ? 0.016 1.138 9.982 1.00 98.00 88 LEU A CA 1
ATOM 698 C C . LEU A 1 88 ? -0.869 1.125 11.228 1.00 98.00 88 LEU A C 1
ATOM 700 O O . LEU A 1 88 ? -1.510 2.131 11.526 1.00 98.00 88 LEU A O 1
ATOM 704 N N . TYR A 1 89 ? -0.871 0.019 11.973 1.00 97.75 89 TYR A N 1
ATOM 705 C CA . TYR A 1 89 ? -1.628 -0.128 13.217 1.00 97.75 89 TYR A CA 1
ATOM 706 C C . TYR A 1 89 ? -0.724 0.072 14.431 1.00 97.75 89 TYR A C 1
ATOM 708 O O . TYR A 1 89 ? 0.345 -0.524 14.533 1.00 97.75 89 TYR A O 1
ATOM 716 N N . ARG A 1 90 ? -1.194 0.856 15.404 1.00 97.62 90 ARG A N 1
ATOM 717 C CA . ARG A 1 90 ? -0.627 0.900 16.757 1.00 97.62 90 ARG A CA 1
ATOM 718 C C . ARG A 1 90 ? -1.666 0.426 17.757 1.00 97.62 90 ARG A C 1
ATOM 720 O O . ARG A 1 90 ? -2.521 1.209 18.179 1.00 97.62 90 ARG A O 1
ATOM 727 N N . ALA A 1 91 ? -1.560 -0.840 18.138 1.00 96.06 91 ALA A N 1
ATOM 728 C CA . ALA A 1 91 ? -2.361 -1.439 19.195 1.00 96.06 91 ALA A CA 1
ATOM 729 C C . ALA A 1 91 ? -1.853 -1.026 20.584 1.00 96.06 91 ALA A C 1
ATOM 731 O O . ALA A 1 91 ? -0.663 -0.776 20.789 1.00 96.06 91 ALA A O 1
ATOM 732 N N . ARG A 1 92 ? -2.768 -0.950 21.548 1.00 94.12 92 ARG A N 1
ATOM 733 C CA . ARG A 1 92 ? -2.464 -0.769 22.966 1.00 94.12 92 ARG A CA 1
ATOM 734 C C . ARG A 1 92 ? -2.703 -2.084 23.682 1.00 94.12 92 ARG A C 1
ATOM 736 O O . ARG A 1 92 ? -3.830 -2.564 23.721 1.00 94.12 92 ARG A O 1
ATOM 743 N N . VAL A 1 93 ? -1.649 -2.629 24.277 1.00 87.44 93 VAL A N 1
ATOM 744 C CA . VAL A 1 93 ? -1.773 -3.768 25.186 1.00 87.44 93 VAL A CA 1
ATOM 745 C C . VAL A 1 93 ? -2.245 -3.230 26.541 1.00 87.44 93 VAL A C 1
ATOM 747 O O . VAL A 1 93 ? -1.630 -2.281 27.042 1.00 87.44 93 VAL A O 1
ATOM 750 N N . PRO A 1 94 ? -3.322 -3.773 27.137 1.00 80.12 94 PRO A N 1
ATOM 751 C CA . PRO A 1 94 ? -3.691 -3.428 28.500 1.00 80.12 94 PRO A CA 1
ATOM 752 C C . PRO A 1 94 ? -2.492 -3.690 29.412 1.00 80.12 94 PRO A C 1
ATOM 754 O O . PRO A 1 94 ? -1.847 -4.736 29.320 1.00 80.12 94 PRO A O 1
ATOM 757 N N . GLY A 1 95 ? -2.148 -2.715 30.256 1.00 72.00 95 GLY A N 1
ATOM 758 C CA . GLY A 1 95 ? -1.009 -2.847 31.154 1.00 72.00 95 GLY A CA 1
ATOM 759 C C . GLY A 1 95 ? -1.155 -4.118 31.984 1.00 72.00 95 GLY A C 1
ATOM 760 O O . GLY A 1 95 ? -2.166 -4.295 32.659 1.00 72.00 95 GLY A O 1
ATOM 761 N N . ARG A 1 96 ? -0.148 -5.001 31.949 1.00 59.97 96 ARG A N 1
ATOM 762 C CA . ARG A 1 96 ? 0.011 -6.024 32.985 1.00 59.97 96 ARG A CA 1
ATOM 763 C C . ARG A 1 96 ? 0.046 -5.266 34.303 1.00 59.97 96 ARG A C 1
ATOM 765 O O . ARG A 1 96 ? 1.041 -4.602 34.596 1.00 59.97 96 ARG A O 1
ATOM 772 N N . THR A 1 97 ? -1.023 -5.339 35.086 1.00 55.66 97 THR A N 1
ATOM 773 C CA . THR A 1 97 ? -0.977 -4.943 36.486 1.00 55.66 97 THR A CA 1
ATOM 774 C C . THR A 1 97 ? 0.194 -5.718 37.076 1.00 55.66 97 THR A C 1
ATOM 776 O O . THR A 1 97 ? 0.162 -6.950 37.113 1.00 55.66 97 THR A O 1
ATOM 779 N N . ARG A 1 98 ? 1.288 -5.032 37.441 1.00 53.50 98 ARG A N 1
ATOM 780 C CA . ARG A 1 98 ? 2.339 -5.650 38.252 1.00 53.50 98 ARG A CA 1
ATOM 781 C C . ARG A 1 98 ? 1.613 -6.124 39.498 1.00 53.50 98 ARG A C 1
ATOM 783 O O . ARG A 1 98 ? 1.193 -5.293 40.297 1.00 53.50 98 ARG A O 1
ATOM 790 N N . SER A 1 99 ? 1.406 -7.436 39.610 1.00 53.56 99 SER A N 1
ATOM 791 C CA . SER A 1 99 ? 0.951 -8.059 40.845 1.00 53.56 99 SER A CA 1
ATOM 792 C C . SER A 1 99 ? 1.833 -7.493 41.944 1.00 53.56 99 SER A C 1
ATOM 794 O O . SER A 1 99 ? 3.051 -7.697 41.922 1.00 53.56 99 SER A O 1
ATOM 796 N N . ALA A 1 100 ? 1.230 -6.726 42.850 1.00 52.41 100 ALA A N 1
ATOM 797 C CA . ALA A 1 100 ? 1.877 -6.339 44.083 1.00 52.41 100 ALA A CA 1
ATOM 798 C C . ALA A 1 100 ? 2.444 -7.627 44.692 1.00 52.41 100 ALA A C 1
ATOM 800 O O . ALA A 1 100 ? 1.711 -8.606 44.866 1.00 52.41 100 ALA A O 1
ATOM 801 N N . ARG A 1 101 ? 3.763 -7.668 44.919 1.00 50.31 101 ARG A N 1
ATOM 802 C CA . ARG A 1 101 ? 4.352 -8.696 45.775 1.00 50.31 101 ARG A CA 1
ATOM 803 C C . ARG A 1 101 ? 3.636 -8.552 47.114 1.00 50.31 101 ARG A C 1
ATOM 805 O O . ARG A 1 101 ? 3.746 -7.508 47.751 1.00 50.31 101 ARG A O 1
ATOM 812 N N . ARG A 1 102 ? 2.814 -9.546 47.454 1.00 53.03 102 ARG A N 1
ATOM 813 C CA . ARG A 1 102 ? 2.257 -9.682 48.794 1.00 53.03 102 ARG A CA 1
ATOM 814 C C . ARG A 1 102 ? 3.429 -9.911 49.744 1.00 53.03 102 ARG A C 1
ATOM 816 O O . ARG A 1 102 ? 4.234 -10.792 49.460 1.00 53.03 102 ARG A O 1
ATOM 823 N N . SER A 1 103 ? 3.437 -9.072 50.780 1.00 54.59 103 SER A N 1
ATOM 824 C CA . SER A 1 103 ? 3.867 -9.312 52.164 1.00 54.59 103 SER A CA 1
ATOM 825 C C . SER A 1 103 ? 5.265 -9.873 52.389 1.00 54.59 103 SER A C 1
ATOM 827 O O . SER A 1 103 ? 5.493 -11.059 52.084 1.00 54.59 103 SER A O 1
#

Nearest PDB structures (foldseek):
  5wp4-assembly1_A  TM=7.314E-01  e=2.614E-01  Arabidopsis thaliana
  4r6x-assembly2_B  TM=7.957E-01  e=6.917E-01  Plasmodium falciparum
  3ujc-assembly1_A  TM=7.290E-01  e=7.812E-01  Plasmodium falciparum
  3uj7-assembly1_A  TM=7.366E-01  e=1.125E+00  Plasmodium falciparum
  3ujd-assembly1_A  TM=7.242E-01  e=1.351E+00  Plasmodium falciparum

Secondary structure (DSSP, 8-state):
-------GGG-STTSSHHHHHHHHTT--EEEEE-HHHHHHHHHHHHHHHHHHHHHHHHTT-HHHHHHHHHHHHHHHHHHHTT----EEEEE-PPP--------

pLDDT: mean 90.63, std 14.43, range [38.81, 98.56]

Mean predicted aligned error: 6.77 Å

Sequence (103 aa):
MPREKFPADTLPPGRTPLAEALGANGLAFRTWDLTTRDYLLAQRRREILAELKPQFEAEGLMFIYEDRMGDALGVSRAVEEGLHARYLYRARVPGRTRSARRS

Radius of gyration: 20.64 Å; Cα contacts (8 Å, |Δi|>4): 89; chains: 1; bounding box: 40×24×72 Å

Foldseek 3Di:
DPPDPQPLVCQDPCNPPVNVVCVVVVWDKDKDWCLVVQLVVLVVQLVVLVVCVVVCVVVVNVVVSVVSPCVSVVSNVCVVVSNDTDMDMDIDDDDPPPPPPDD

Solvent-accessible surface area (backbone atoms only — not comparable to full-atom values): 6126 Å² total; per-residue (Å²): 128,82,78,75,80,75,68,57,80,36,56,50,80,76,47,26,75,67,38,46,53,34,52,77,69,74,32,56,68,49,77,44,86,38,38,70,59,54,38,52,50,20,53,52,46,41,57,52,50,65,72,44,43,67,57,31,57,77,70,71,38,48,70,59,51,51,54,55,45,49,50,18,53,49,50,36,50,30,44,77,71,64,70,53,71,41,70,51,76,49,72,46,77,80,77,78,74,76,73,73,82,76,130